Protein AF-A0A1F5ARY3-F1 (afdb_monomer_lite)

Radius of gyration: 13.58 Å; chains: 1; bounding box: 30×29×32 Å

Sequence (76 aa):
MARERMSVLYDRSAGEGGLVLGTSNKTELLIGYGTVYGDMACAVNPMGDLYKTQVRQLAAHLRVPAAIRAKAPTAG

pLDDT: mean 95.0, std 6.16, range [57.47, 98.19]

Secondary structure (DSSP, 8-state):
-HHHHHHHHHHHHHHHT--PBP---HHHHHHT-S-TTTTT--SB-TTTT--HHHHHHHHHHTT--HHHHSSPP---

Structure (mmCIF, N/CA/C/O backbone):
data_AF-A0A1F5ARY3-F1
#
_entry.id   AF-A0A1F5ARY3-F1
#
loop_
_atom_site.group_PDB
_atom_site.id
_atom_site.type_symbol
_atom_site.label_atom_id
_atom_site.label_alt_id
_atom_site.label_comp_id
_atom_site.label_asym_id
_atom_site.label_entity_id
_atom_site.label_seq_id
_atom_site.pdbx_PDB_ins_code
_atom_site.Cartn_x
_atom_site.Cartn_y
_atom_site.Cartn_z
_atom_site.occupancy
_atom_site.B_iso_or_equiv
_atom_site.auth_seq_id
_atom_site.auth_comp_id
_atom_site.auth_asym_id
_atom_site.auth_atom_id
_atom_site.pdbx_PDB_model_num
ATOM 1 N N . MET A 1 1 ? -8.288 13.892 -3.648 1.00 79.06 1 MET A N 1
ATOM 2 C CA . MET A 1 1 ? -9.135 13.148 -2.685 1.00 79.06 1 MET A CA 1
ATOM 3 C C . MET A 1 1 ? -8.436 11.904 -2.103 1.00 79.06 1 MET A C 1
ATOM 5 O O . MET A 1 1 ? -9.083 10.886 -1.916 1.00 79.06 1 MET A O 1
ATOM 9 N N . ALA A 1 2 ? -7.131 11.936 -1.789 1.00 92.44 2 ALA A N 1
ATOM 10 C CA . ALA A 1 2 ? -6.442 10.752 -1.243 1.00 92.44 2 ALA A CA 1
ATOM 11 C C . ALA A 1 2 ? -6.771 10.495 0.242 1.00 92.44 2 ALA A C 1
ATOM 13 O O . ALA A 1 2 ? -7.013 9.358 0.631 1.00 92.44 2 ALA A O 1
ATOM 14 N N . ARG A 1 3 ? -6.848 11.556 1.059 1.00 97.06 3 ARG A N 1
ATOM 15 C CA . ARG A 1 3 ? -7.196 11.461 2.491 1.00 97.06 3 ARG A CA 1
ATOM 16 C C . ARG A 1 3 ? -8.644 11.032 2.725 1.00 97.06 3 ARG A C 1
ATOM 18 O O . ARG A 1 3 ? -8.892 10.189 3.574 1.00 97.06 3 ARG A O 1
ATOM 25 N N . GLU A 1 4 ? -9.572 11.517 1.902 1.00 97.81 4 GLU A N 1
ATOM 26 C CA . GLU A 1 4 ? -10.982 11.099 1.956 1.00 97.81 4 GLU A CA 1
ATOM 27 C C . GLU A 1 4 ? -11.157 9.594 1.714 1.00 97.81 4 GLU A C 1
ATOM 29 O O . GLU A 1 4 ? -11.902 8.938 2.433 1.00 97.81 4 GLU A O 1
ATOM 34 N N . ARG A 1 5 ? -10.413 9.008 0.761 1.00 96.94 5 ARG A N 1
ATOM 35 C CA . ARG A 1 5 ? -10.442 7.550 0.529 1.00 96.94 5 ARG A CA 1
ATOM 36 C C . ARG A 1 5 ? -10.053 6.777 1.784 1.00 96.94 5 ARG A C 1
ATOM 38 O O . ARG A 1 5 ? -10.682 5.772 2.093 1.00 96.94 5 ARG A O 1
ATOM 45 N N . MET A 1 6 ? -9.047 7.258 2.511 1.00 97.25 6 MET A N 1
ATOM 46 C CA . MET A 1 6 ? -8.632 6.616 3.752 1.00 97.25 6 MET A CA 1
ATOM 47 C 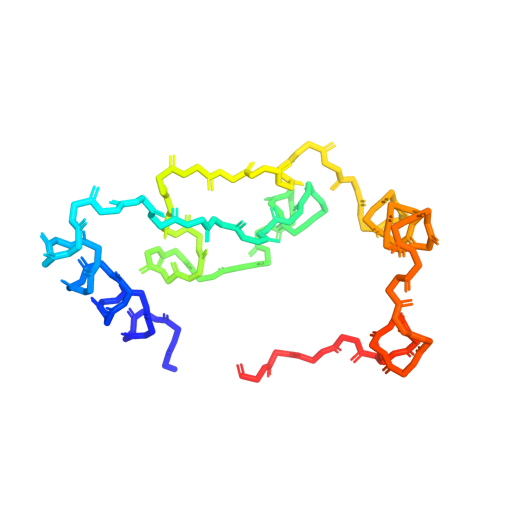C . MET A 1 6 ? -9.607 6.814 4.896 1.00 97.25 6 MET A C 1
ATOM 49 O O . MET A 1 6 ? -9.823 5.866 5.641 1.00 97.25 6 MET A O 1
ATOM 53 N N . SER A 1 7 ? -10.219 7.994 5.008 1.00 97.88 7 SER A N 1
ATOM 54 C CA . SER A 1 7 ? -11.302 8.232 5.967 1.00 97.88 7 SER A CA 1
ATOM 55 C C . SER A 1 7 ? -12.410 7.187 5.791 1.00 97.88 7 SER A C 1
ATOM 57 O O . SER A 1 7 ? -12.769 6.492 6.738 1.00 97.88 7 SER A O 1
ATOM 59 N N . VAL A 1 8 ? -12.849 6.969 4.545 1.00 97.75 8 VAL A N 1
ATOM 60 C CA . VAL A 1 8 ? -13.865 5.959 4.210 1.00 97.75 8 VAL A CA 1
ATOM 61 C C . VAL A 1 8 ? -13.399 4.534 4.528 1.00 97.75 8 VAL A C 1
ATOM 63 O O . VAL A 1 8 ? -14.171 3.748 5.072 1.00 97.75 8 VAL A O 1
ATOM 66 N N . LEU A 1 9 ? -12.153 4.168 4.205 1.00 97.81 9 LEU A N 1
ATOM 67 C CA . LEU A 1 9 ? -11.640 2.826 4.505 1.00 97.81 9 LEU A CA 1
ATOM 68 C C . LEU A 1 9 ? -11.550 2.561 6.012 1.00 97.81 9 LEU A C 1
ATOM 70 O O . LEU A 1 9 ? -11.889 1.463 6.445 1.00 97.81 9 LEU A O 1
ATOM 74 N N . TYR A 1 10 ? -11.129 3.544 6.811 1.00 98.12 10 TYR A N 1
ATOM 75 C CA . TYR A 1 10 ? -11.062 3.396 8.266 1.00 98.12 10 TYR A CA 1
ATOM 76 C C . TYR A 1 10 ? -12.444 3.384 8.928 1.00 98.12 10 TYR A C 1
ATOM 78 O O . TYR A 1 10 ? -12.637 2.620 9.871 1.00 98.12 10 TYR A O 1
ATOM 86 N N . ASP A 1 11 ? -13.414 4.141 8.409 1.00 98.19 11 ASP A N 1
ATOM 87 C CA . ASP A 1 11 ? -14.817 4.049 8.834 1.00 98.19 11 ASP A CA 1
ATOM 88 C C . ASP A 1 11 ? -15.376 2.630 8.617 1.00 98.19 11 ASP A C 1
ATOM 90 O O . ASP A 1 11 ? -15.893 1.997 9.540 1.00 98.19 11 ASP A O 1
ATOM 94 N N . ARG A 1 12 ? -15.150 2.055 7.427 1.00 98.06 12 ARG A N 1
ATOM 95 C CA . ARG A 1 12 ? -15.515 0.658 7.129 1.00 98.06 12 ARG A CA 1
ATOM 96 C C . ARG A 1 12 ? -14.799 -0.340 8.034 1.00 98.06 12 ARG A C 1
ATOM 98 O O . ARG A 1 12 ? -15.433 -1.244 8.572 1.00 98.06 12 ARG A O 1
ATOM 105 N N . SER A 1 13 ? -13.499 -0.142 8.242 1.00 98.12 13 SER A N 1
ATOM 106 C CA . SER A 1 13 ? -12.666 -0.974 9.115 1.00 98.12 13 SER A CA 1
ATOM 107 C C . SER A 1 13 ? -13.224 -1.047 10.536 1.00 98.12 13 SER A C 1
ATOM 109 O O . SER A 1 13 ? -13.215 -2.121 11.131 1.00 98.12 13 SER A O 1
ATOM 111 N N . ALA A 1 14 ? -13.730 0.071 11.068 1.00 97.62 14 ALA A N 1
ATOM 112 C CA . ALA A 1 14 ? -14.325 0.125 12.400 1.00 97.62 14 ALA A CA 1
ATOM 113 C C . ALA A 1 14 ? -15.612 -0.709 12.492 1.00 97.62 14 ALA A C 1
ATOM 115 O O . ALA A 1 14 ? -15.788 -1.448 13.458 1.00 97.62 14 ALA A O 1
ATOM 116 N N . GLY A 1 15 ? -16.482 -0.635 11.479 1.00 97.81 15 GLY A N 1
ATOM 117 C CA . GLY A 1 15 ? -17.710 -1.435 11.425 1.00 97.81 15 GLY A CA 1
ATOM 118 C C . GLY A 1 15 ? -17.464 -2.935 11.226 1.00 97.81 15 GLY A C 1
ATOM 119 O O . GLY A 1 15 ? -18.197 -3.757 11.767 1.00 97.81 15 GLY A O 1
ATOM 120 N N . GLU A 1 16 ? -16.424 -3.297 10.473 1.00 97.69 16 GLU A N 1
ATOM 121 C CA . GLU A 1 16 ? -16.084 -4.693 10.160 1.00 97.69 16 GLU A CA 1
ATOM 122 C C . GLU A 1 16 ? -15.133 -5.336 11.185 1.00 97.69 16 GLU A C 1
ATOM 124 O O . GLU A 1 16 ? -14.894 -6.541 11.128 1.00 97.69 16 GLU A O 1
ATOM 129 N N . GLY A 1 17 ? 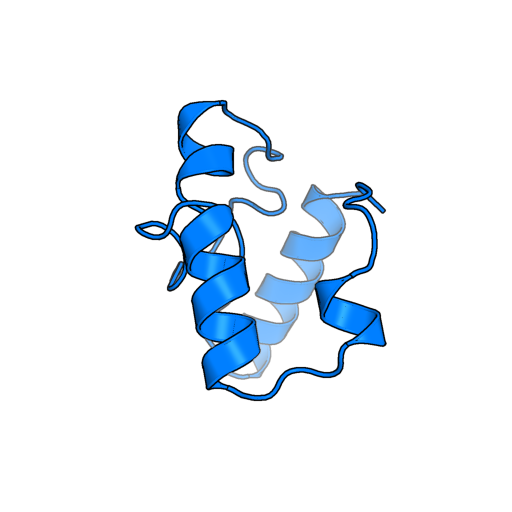-14.554 -4.553 12.104 1.00 97.50 17 GLY A N 1
ATOM 130 C CA . GLY A 1 17 ? -13.439 -5.008 12.944 1.00 97.50 17 GLY A CA 1
ATOM 131 C C . GLY A 1 17 ? -12.202 -5.409 12.124 1.00 97.50 17 GLY A C 1
ATOM 132 O O . GLY A 1 17 ? -11.399 -6.231 12.565 1.00 97.50 17 GLY A O 1
ATOM 133 N N . GLY A 1 18 ? -12.081 -4.874 10.906 1.00 96.88 18 GLY A N 1
ATOM 134 C CA . GLY A 1 18 ? -11.036 -5.204 9.942 1.00 96.88 18 GLY A CA 1
ATOM 135 C C . GLY A 1 18 ? -9.755 -4.394 10.138 1.00 96.88 18 GLY A C 1
ATOM 136 O O . GLY A 1 18 ? -9.681 -3.499 10.980 1.00 96.88 18 GLY A O 1
ATOM 137 N N . LEU A 1 19 ? -8.744 -4.691 9.317 1.00 97.88 19 LEU A N 1
ATOM 138 C CA . LEU A 1 19 ? -7.504 -3.919 9.221 1.00 97.88 19 LEU A CA 1
ATOM 139 C C . LEU A 1 19 ? -7.351 -3.352 7.811 1.00 97.88 19 LEU A C 1
ATOM 141 O O . LEU A 1 19 ? -7.458 -4.081 6.823 1.00 97.88 19 LEU A O 1
ATOM 145 N N . VAL A 1 20 ? -7.032 -2.062 7.716 1.00 98.00 20 VAL A N 1
ATOM 146 C CA . VAL A 1 20 ? -6.788 -1.415 6.425 1.00 98.00 20 VAL A CA 1
ATOM 147 C C . VAL A 1 20 ? -5.399 -1.780 5.900 1.00 98.00 20 VAL A C 1
ATOM 149 O O . VAL A 1 20 ? -4.388 -1.530 6.565 1.00 98.00 20 VAL A O 1
ATOM 152 N N . LEU A 1 21 ? -5.351 -2.349 4.693 1.00 98.00 21 LEU A N 1
ATOM 153 C CA . LEU A 1 21 ? -4.109 -2.730 4.024 1.00 98.00 21 LEU A CA 1
ATOM 154 C C . LEU A 1 21 ? -3.544 -1.591 3.169 1.00 98.00 21 LEU A C 1
ATOM 156 O O . LEU A 1 21 ? -4.261 -0.956 2.396 1.00 98.00 21 LEU A O 1
ATOM 160 N N . GLY A 1 22 ? -2.236 -1.378 3.282 1.00 96.75 22 GLY A N 1
ATOM 161 C CA . GLY A 1 22 ? -1.469 -0.471 2.436 1.00 96.75 22 GLY A CA 1
ATOM 162 C C . GLY A 1 22 ? -1.045 -1.122 1.123 1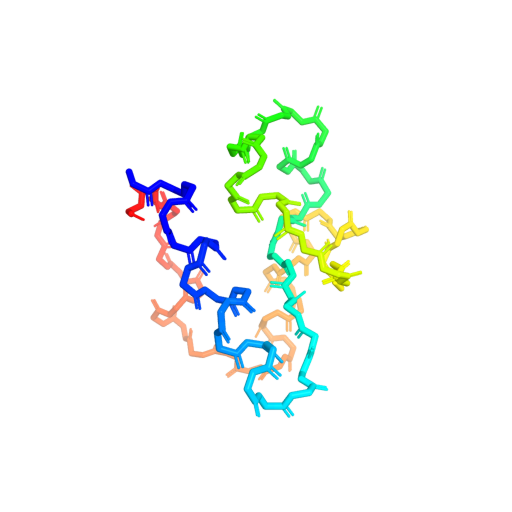.00 96.75 22 GLY A C 1
ATOM 163 O O . GLY A 1 22 ? -0.914 -2.343 1.023 1.00 96.75 22 GLY A O 1
ATOM 164 N N . THR A 1 23 ? -0.803 -0.294 0.108 1.00 96.06 23 THR A N 1
ATOM 165 C CA . THR A 1 23 ? -0.334 -0.757 -1.213 1.00 96.06 23 THR A CA 1
ATOM 166 C C . THR A 1 23 ? 0.993 -0.138 -1.645 1.00 96.06 23 THR A C 1
ATOM 168 O O . THR A 1 23 ? 1.536 -0.529 -2.682 1.00 96.06 23 THR A O 1
ATOM 171 N N . SER A 1 24 ? 1.541 0.784 -0.845 1.00 95.94 24 SER A N 1
ATOM 172 C CA . SER A 1 24 ? 2.811 1.444 -1.129 1.00 95.94 24 SER A CA 1
ATOM 173 C C . SER A 1 24 ? 3.944 0.425 -1.140 1.00 95.94 24 SER A C 1
ATOM 175 O O . SER A 1 24 ? 4.197 -0.254 -0.146 1.00 95.94 24 SER A O 1
ATOM 177 N N . ASN A 1 25 ? 4.645 0.325 -2.261 1.00 97.00 25 ASN A N 1
ATOM 178 C CA . ASN A 1 25 ? 5.822 -0.537 -2.362 1.00 97.00 25 ASN A CA 1
ATOM 179 C C . ASN A 1 25 ? 7.099 0.202 -1.934 1.00 97.00 25 ASN A C 1
ATOM 181 O O . ASN A 1 25 ? 7.110 1.428 -1.814 1.00 97.00 25 ASN A O 1
ATOM 185 N N . LYS A 1 26 ? 8.199 -0.531 -1.737 1.00 97.69 26 LYS A N 1
ATOM 186 C CA . LYS A 1 26 ? 9.474 0.017 -1.244 1.00 97.69 26 LYS A CA 1
ATOM 187 C C . LYS A 1 26 ? 9.970 1.208 -2.057 1.00 97.69 26 LYS A C 1
ATOM 189 O O . LYS A 1 26 ? 10.462 2.177 -1.493 1.00 97.69 26 LYS A O 1
ATOM 194 N N . THR A 1 27 ? 9.824 1.154 -3.383 1.00 96.62 27 THR A N 1
ATOM 195 C CA . THR A 1 27 ? 10.227 2.257 -4.265 1.00 96.62 27 THR A CA 1
ATOM 196 C C . THR A 1 27 ? 9.428 3.527 -3.969 1.00 96.62 27 THR A C 1
ATOM 198 O O . THR A 1 27 ? 10.027 4.589 -3.864 1.00 96.62 27 THR A O 1
ATOM 201 N N . GLU A 1 28 ? 8.106 3.420 -3.806 1.00 96.25 28 GLU A N 1
ATOM 202 C CA . GLU A 1 28 ? 7.215 4.552 -3.505 1.00 96.25 28 GLU A CA 1
ATOM 203 C C . GLU A 1 28 ? 7.510 5.147 -2.122 1.00 96.25 28 GLU A C 1
ATOM 205 O O . GLU A 1 28 ? 7.604 6.366 -1.994 1.00 96.25 28 GLU A O 1
ATOM 210 N N . LEU A 1 29 ? 7.750 4.296 -1.118 1.00 96.25 29 LEU A N 1
ATOM 211 C CA . LEU A 1 29 ? 8.115 4.727 0.234 1.00 96.25 29 LEU A CA 1
ATOM 212 C C . LEU A 1 29 ? 9.451 5.483 0.261 1.00 96.25 29 LEU A C 1
ATOM 214 O O . LEU A 1 29 ? 9.543 6.539 0.881 1.00 96.25 29 LEU A O 1
ATOM 218 N N . LEU A 1 30 ? 10.474 4.981 -0.440 1.00 97.06 30 LEU A N 1
ATOM 219 C CA . LEU A 1 30 ? 11.811 5.590 -0.456 1.00 97.06 30 LEU A CA 1
ATOM 220 C C . LEU A 1 30 ? 11.852 6.967 -1.126 1.00 97.06 30 LEU A C 1
ATOM 222 O O . LEU A 1 30 ? 12.673 7.798 -0.750 1.00 97.06 30 LEU A O 1
ATOM 226 N N . ILE A 1 31 ? 10.990 7.209 -2.114 1.00 96.31 31 ILE A N 1
ATOM 227 C CA . ILE A 1 31 ? 10.942 8.487 -2.841 1.00 96.31 31 ILE A CA 1
ATOM 228 C C . ILE A 1 31 ? 9.834 9.420 -2.333 1.00 96.31 31 ILE A C 1
ATOM 230 O O . ILE A 1 31 ? 9.656 10.506 -2.879 1.00 96.31 31 ILE A O 1
ATOM 234 N N . GLY A 1 32 ? 9.063 8.995 -1.327 1.00 94.81 32 GLY A N 1
ATOM 235 C CA . GLY A 1 32 ? 7.935 9.761 -0.800 1.00 94.81 32 GLY A CA 1
ATOM 236 C C . GLY A 1 32 ? 6.769 9.910 -1.785 1.00 94.81 32 GLY A C 1
ATOM 237 O O . GLY A 1 32 ? 6.052 10.908 -1.738 1.00 94.81 32 GLY A O 1
ATOM 238 N N . TYR A 1 33 ? 6.567 8.948 -2.691 1.00 94.44 33 TYR A N 1
ATOM 239 C CA . TYR A 1 33 ? 5.448 8.960 -3.636 1.00 94.44 33 TYR A CA 1
ATOM 240 C C . TYR A 1 33 ? 4.177 8.419 -2.972 1.00 94.44 33 TYR A C 1
ATOM 242 O O . TYR A 1 33 ? 3.803 7.262 -3.151 1.00 94.44 33 TYR A O 1
ATOM 250 N N . GLY A 1 34 ? 3.527 9.270 -2.184 1.00 93.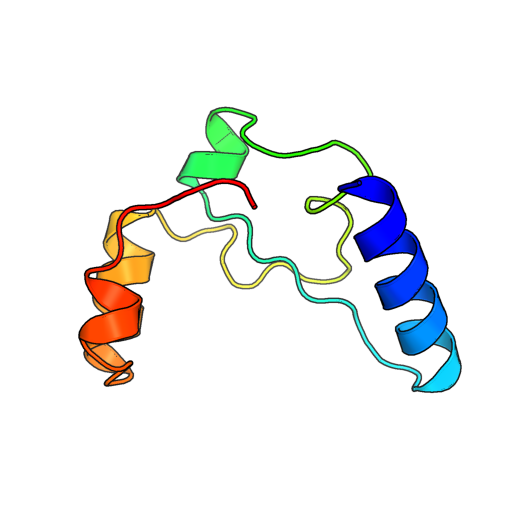62 34 GLY A N 1
ATOM 251 C CA . GLY A 1 34 ? 2.273 8.968 -1.503 1.00 93.62 34 GLY A CA 1
ATOM 252 C C . GLY A 1 34 ? 1.762 10.172 -0.722 1.00 93.62 34 GLY A C 1
ATOM 253 O O . GLY A 1 34 ? 2.501 11.117 -0.438 1.00 93.62 34 GLY A O 1
ATOM 254 N N . THR A 1 35 ? 0.480 10.171 -0.365 1.00 96.25 35 THR A N 1
ATOM 255 C CA . THR A 1 35 ? -0.095 11.246 0.451 1.00 96.25 35 THR A CA 1
ATOM 256 C C . THR A 1 35 ? 0.001 10.886 1.928 1.00 96.25 35 THR A C 1
ATOM 258 O O . THR A 1 35 ? -0.576 9.894 2.371 1.00 96.25 35 THR A O 1
ATOM 261 N N . VAL A 1 36 ? 0.672 11.722 2.729 1.00 95.88 36 VAL A N 1
ATOM 262 C CA . VAL A 1 36 ? 0.708 11.558 4.194 1.00 95.88 36 VAL A CA 1
ATOM 263 C C . VAL A 1 36 ? -0.712 11.658 4.752 1.00 95.88 36 VAL A C 1
ATOM 265 O O . VAL A 1 36 ? -1.455 12.591 4.414 1.00 95.88 36 VAL A O 1
ATOM 268 N N . TYR A 1 37 ? -1.084 10.675 5.574 1.00 95.69 37 TYR A N 1
ATOM 269 C CA . TYR A 1 37 ? -2.446 10.446 6.080 1.00 95.69 37 TYR A CA 1
ATOM 270 C C . TYR A 1 37 ? -3.508 10.189 4.991 1.00 95.69 37 TYR A C 1
ATOM 272 O O . TYR A 1 37 ? -4.700 10.143 5.276 1.00 95.69 37 TYR A O 1
ATOM 280 N N . GLY A 1 38 ? -3.085 10.059 3.732 1.00 96.25 38 GLY A N 1
ATOM 281 C CA . GLY A 1 38 ? -3.858 9.473 2.643 1.00 96.25 38 GLY A CA 1
ATOM 282 C C . GLY A 1 38 ? -3.435 8.026 2.473 1.00 96.25 38 GLY A C 1
ATOM 283 O O . GLY A 1 38 ? -3.267 7.340 3.465 1.00 96.25 38 GLY A O 1
ATOM 284 N N . ASP A 1 39 ? -3.200 7.577 1.248 1.00 94.94 39 ASP A N 1
ATOM 285 C CA . ASP A 1 39 ? -2.847 6.195 0.890 1.00 94.94 39 ASP A CA 1
ATOM 286 C C . ASP A 1 39 ? -1.728 5.535 1.730 1.00 94.94 39 ASP A C 1
ATOM 288 O O . ASP A 1 39 ? -1.676 4.310 1.811 1.00 94.94 39 ASP A O 1
ATOM 292 N N . MET A 1 40 ? -0.872 6.320 2.395 1.00 95.19 40 MET A N 1
ATOM 293 C CA . MET A 1 40 ? 0.144 5.809 3.324 1.00 95.19 40 MET A CA 1
ATOM 294 C C . MET A 1 40 ? -0.377 5.466 4.734 1.00 95.19 40 MET A C 1
ATOM 296 O O . MET A 1 40 ? 0.309 4.771 5.481 1.00 95.19 40 MET A O 1
ATOM 300 N N . ALA A 1 41 ? -1.559 5.941 5.134 1.00 96.62 41 ALA A N 1
ATOM 301 C CA . ALA A 1 41 ? -2.193 5.563 6.394 1.00 96.62 41 ALA A CA 1
ATOM 302 C C . ALA A 1 41 ? -2.774 4.155 6.263 1.00 96.62 41 ALA A C 1
ATOM 304 O O . ALA A 1 41 ? -3.813 3.963 5.647 1.00 96.62 41 ALA A O 1
ATOM 305 N N . CYS A 1 42 ? -2.108 3.157 6.827 1.00 97.00 42 CYS A N 1
ATOM 306 C CA . CYS A 1 42 ? -2.601 1.785 6.841 1.00 97.00 42 CYS A CA 1
ATOM 307 C C . CYS A 1 42 ? -2.172 1.083 8.129 1.00 97.00 42 CYS A C 1
ATOM 309 O O . CYS A 1 42 ? -1.215 1.496 8.782 1.00 97.00 42 CYS A O 1
ATOM 311 N N . ALA A 1 43 ? -2.885 0.019 8.498 1.00 97.56 43 ALA A N 1
ATOM 312 C CA . ALA A 1 43 ? -2.530 -0.802 9.651 1.00 97.56 43 ALA A CA 1
ATOM 313 C C . ALA A 1 43 ? -1.404 -1.788 9.311 1.00 97.56 43 ALA A C 1
ATOM 315 O O . ALA A 1 43 ? -0.501 -2.005 10.115 1.00 97.56 43 ALA A O 1
ATOM 316 N N . VAL A 1 44 ? -1.449 -2.376 8.111 1.00 97.38 44 VAL A N 1
ATOM 317 C CA . VAL A 1 44 ? -0.442 -3.328 7.625 1.00 97.38 44 VAL A CA 1
ATOM 318 C C . VAL A 1 44 ? -0.126 -3.028 6.167 1.00 97.38 44 VAL A C 1
ATOM 320 O O . VAL A 1 44 ? -1.034 -2.926 5.345 1.00 97.38 44 VAL A O 1
ATOM 323 N N . ASN A 1 45 ? 1.159 -2.939 5.822 1.00 97.31 45 ASN A N 1
ATOM 324 C CA . ASN A 1 45 ? 1.604 -2.781 4.439 1.00 97.31 45 ASN A CA 1
ATOM 325 C C . ASN A 1 45 ? 2.416 -4.006 3.977 1.00 97.31 45 ASN A C 1
ATOM 327 O O . ASN A 1 45 ? 3.636 -4.029 4.148 1.00 97.31 45 ASN A O 1
ATOM 331 N N . PRO A 1 46 ? 1.775 -5.016 3.362 1.00 96.62 46 PRO A N 1
ATOM 332 C CA . PRO A 1 46 ? 2.460 -6.237 2.933 1.00 96.62 46 PRO A CA 1
ATOM 333 C C . PRO A 1 46 ? 3.444 -6.008 1.774 1.00 96.62 46 PRO A C 1
ATOM 335 O O . PRO A 1 46 ? 4.287 -6.859 1.503 1.00 96.62 46 PRO A O 1
ATOM 338 N N . MET A 1 47 ? 3.346 -4.871 1.079 1.00 96.44 47 MET A N 1
ATOM 339 C CA . MET A 1 47 ? 4.166 -4.555 -0.094 1.00 96.44 47 MET A CA 1
ATOM 340 C C . MET A 1 47 ? 5.396 -3.704 0.244 1.00 96.44 47 MET A C 1
ATOM 342 O O . MET A 1 47 ? 6.231 -3.478 -0.635 1.00 96.44 47 MET A O 1
ATOM 346 N N . GLY A 1 48 ? 5.519 -3.242 1.494 1.00 96.44 48 GLY A N 1
ATOM 347 C CA . GLY A 1 48 ? 6.493 -2.228 1.906 1.00 96.44 48 GLY A CA 1
ATOM 348 C C . GLY A 1 48 ? 7.957 -2.603 1.660 1.00 96.44 48 GLY A C 1
ATOM 349 O O . GLY A 1 48 ? 8.773 -1.719 1.416 1.00 96.44 48 GLY A O 1
ATOM 350 N N . ASP A 1 49 ? 8.278 -3.900 1.633 1.00 97.38 49 ASP A N 1
ATOM 351 C CA . ASP A 1 49 ? 9.640 -4.396 1.397 1.00 97.38 49 ASP A CA 1
ATOM 352 C C . ASP A 1 49 ? 9.943 -4.796 -0.052 1.00 97.38 49 ASP A C 1
ATOM 354 O O . ASP A 1 49 ? 11.087 -5.116 -0.384 1.00 97.38 49 ASP A O 1
ATOM 358 N N . LEU A 1 50 ? 8.955 -4.736 -0.945 1.00 98.19 50 LEU A N 1
ATOM 359 C CA . LEU A 1 50 ? 9.126 -5.108 -2.346 1.00 98.19 50 LEU A CA 1
ATOM 360 C C . LEU A 1 50 ? 9.417 -3.879 -3.204 1.00 98.19 50 LEU A C 1
ATOM 362 O O . LEU A 1 50 ? 8.665 -2.910 -3.193 1.00 98.19 50 LEU A O 1
ATOM 366 N N . TYR A 1 51 ? 10.464 -3.923 -4.024 1.00 97.62 51 TYR A N 1
ATOM 367 C CA . TYR A 1 51 ? 10.648 -2.941 -5.095 1.00 97.62 51 TYR A CA 1
ATOM 368 C C . TYR A 1 51 ? 9.585 -3.108 -6.185 1.00 97.62 51 TYR A C 1
ATOM 370 O O . TYR A 1 51 ? 9.061 -4.203 -6.399 1.00 97.62 51 TYR A O 1
ATOM 378 N N . LYS A 1 52 ? 9.309 -2.047 -6.959 1.00 94.50 52 LYS A N 1
ATOM 379 C CA . LYS A 1 52 ? 8.294 -2.088 -8.032 1.00 94.50 52 LYS A CA 1
ATOM 380 C C . LYS A 1 52 ? 8.497 -3.241 -9.025 1.00 94.50 52 LYS A C 1
ATOM 382 O O . LYS A 1 52 ? 7.531 -3.817 -9.526 1.00 94.50 52 LYS A O 1
ATOM 387 N N . THR A 1 53 ? 9.748 -3.597 -9.304 1.00 95.69 53 THR A N 1
ATOM 388 C CA . THR A 1 53 ? 10.113 -4.742 -10.149 1.00 95.69 53 THR A CA 1
ATOM 389 C C . THR A 1 53 ? 9.702 -6.075 -9.522 1.00 95.69 53 THR A C 1
ATOM 391 O O . THR A 1 53 ? 9.106 -6.903 -10.209 1.00 95.69 53 THR A O 1
ATOM 394 N N . GLN A 1 54 ? 9.924 -6.256 -8.219 1.00 97.62 54 GLN A N 1
ATOM 395 C CA . GLN A 1 54 ? 9.515 -7.447 -7.469 1.00 97.62 54 GLN A CA 1
ATOM 396 C C . GLN A 1 54 ? 7.992 -7.557 -7.364 1.00 97.62 54 GLN A C 1
ATOM 398 O O . GLN A 1 54 ? 7.451 -8.647 -7.516 1.00 97.62 54 GLN A O 1
ATOM 403 N N . VAL A 1 55 ? 7.276 -6.436 -7.222 1.00 96.75 55 VAL A N 1
ATOM 404 C CA . VAL A 1 55 ? 5.802 -6.426 -7.291 1.00 96.75 55 VAL A CA 1
ATOM 405 C C . VAL A 1 55 ? 5.304 -6.982 -8.628 1.00 96.75 55 VAL A C 1
ATOM 407 O O . VAL A 1 55 ? 4.388 -7.801 -8.662 1.00 96.75 55 VAL A O 1
ATOM 410 N N . ARG A 1 56 ? 5.928 -6.588 -9.747 1.00 95.12 56 ARG A N 1
ATOM 411 C CA . ARG A 1 56 ? 5.577 -7.108 -11.081 1.00 95.12 56 ARG A CA 1
ATOM 412 C C . ARG A 1 56 ? 5.896 -8.597 -11.232 1.00 95.12 56 ARG A C 1
ATOM 414 O O . ARG A 1 56 ? 5.114 -9.313 -11.857 1.00 95.12 56 ARG A O 1
ATOM 421 N N . GLN A 1 57 ? 7.015 -9.057 -10.671 1.00 96.88 57 GLN A N 1
ATOM 422 C CA . GLN A 1 57 ? 7.385 -10.477 -10.650 1.00 96.88 57 GLN A CA 1
ATOM 423 C C . GLN A 1 57 ? 6.381 -11.299 -9.834 1.00 96.88 57 GLN A C 1
ATOM 425 O O . GLN A 1 57 ? 5.883 -12.310 -10.325 1.00 96.88 57 GLN A O 1
ATOM 430 N N . LEU A 1 58 ? 6.013 -10.825 -8.641 1.00 97.19 58 LEU A N 1
ATOM 431 C CA . LEU A 1 58 ? 5.008 -11.460 -7.792 1.00 97.19 58 LEU A CA 1
ATOM 432 C C . LEU A 1 58 ? 3.643 -11.517 -8.489 1.00 97.19 58 LEU A C 1
ATOM 434 O O . LEU A 1 58 ? 3.014 -12.569 -8.524 1.00 97.19 58 LEU A O 1
ATOM 438 N N . ALA A 1 59 ? 3.215 -10.426 -9.129 1.00 97.19 59 ALA A N 1
ATOM 439 C CA . ALA A 1 59 ? 1.975 -10.404 -9.901 1.00 97.19 59 ALA A CA 1
ATOM 440 C C . ALA A 1 59 ? 1.990 -11.418 -11.062 1.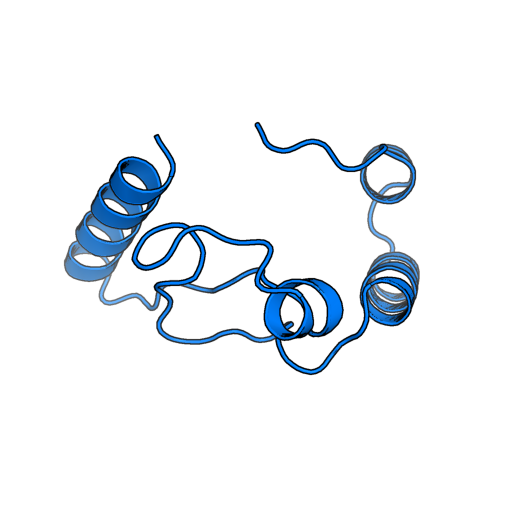00 97.19 59 ALA A C 1
ATOM 442 O O . ALA A 1 59 ? 0.969 -12.038 -11.357 1.00 97.19 59 ALA A O 1
ATOM 443 N N . ALA A 1 60 ? 3.137 -11.615 -11.720 1.00 97.25 60 ALA A N 1
ATOM 444 C CA . ALA A 1 60 ? 3.286 -12.646 -12.744 1.00 97.25 60 ALA A CA 1
ATOM 445 C C . ALA A 1 60 ? 3.207 -14.061 -12.149 1.00 97.25 60 ALA A C 1
ATOM 447 O O . ALA A 1 60 ? 2.501 -14.905 -12.698 1.00 97.25 60 ALA A O 1
ATOM 448 N N . HIS A 1 61 ? 3.875 -14.300 -11.017 1.00 97.75 61 HIS A N 1
ATOM 449 C CA . HIS A 1 61 ? 3.844 -15.575 -10.297 1.00 97.75 61 HIS A CA 1
ATOM 450 C C . HIS A 1 61 ? 2.423 -15.951 -9.847 1.00 97.75 61 HIS A C 1
ATOM 452 O O . HIS A 1 61 ? 1.983 -17.078 -10.065 1.00 97.75 61 HIS A O 1
ATOM 458 N N . LEU A 1 62 ? 1.669 -14.979 -9.326 1.00 97.88 62 LEU A N 1
ATOM 459 C CA . LEU A 1 62 ? 0.263 -15.121 -8.929 1.00 97.88 62 LEU A CA 1
ATOM 460 C C . LEU A 1 62 ? -0.716 -15.139 -10.116 1.00 97.88 62 LEU A C 1
ATOM 462 O O . LEU A 1 62 ? -1.926 -15.182 -9.912 1.00 97.88 62 LEU A O 1
ATOM 466 N N . ARG A 1 63 ? -0.213 -15.104 -11.359 1.00 97.88 63 ARG A N 1
ATOM 467 C CA . ARG A 1 63 ? -1.014 -15.135 -12.594 1.00 97.88 63 ARG A CA 1
ATOM 468 C C . ARG A 1 63 ? -2.041 -13.998 -12.686 1.00 97.88 63 ARG A C 1
ATOM 470 O O . ARG A 1 63 ? -3.108 -14.169 -13.270 1.00 97.88 63 ARG A O 1
ATOM 477 N N . VAL A 1 64 ? -1.703 -12.816 -12.163 1.00 97.62 64 VAL A N 1
ATOM 478 C CA . VAL A 1 64 ? -2.515 -11.605 -12.351 1.00 97.62 64 VAL A CA 1
ATOM 479 C C . VAL A 1 64 ? -2.673 -11.341 -13.859 1.00 97.62 64 VAL A C 1
ATOM 481 O O . VAL A 1 64 ? -1.679 -11.437 -14.593 1.00 97.62 64 VAL A O 1
ATOM 484 N N . PRO A 1 65 ? -3.881 -10.998 -14.348 1.00 97.75 65 PRO A N 1
ATOM 485 C CA . PRO A 1 65 ? -4.128 -10.740 -15.763 1.00 97.75 65 PRO A CA 1
ATOM 486 C C . PRO A 1 65 ? -3.152 -9.738 -16.392 1.00 97.75 65 PRO A C 1
ATOM 488 O O . PRO A 1 65 ? -2.807 -8.711 -15.800 1.00 97.75 65 PRO A O 1
ATOM 491 N N . ALA A 1 66 ? -2.747 -10.006 -17.637 1.00 94.56 66 ALA A N 1
ATOM 492 C CA . ALA A 1 66 ? -1.817 -9.150 -18.376 1.00 94.56 66 ALA A CA 1
ATOM 493 C C . ALA A 1 66 ? -2.334 -7.709 -18.519 1.00 94.56 66 ALA A C 1
ATOM 495 O O . ALA A 1 66 ? -1.553 -6.772 -18.377 1.00 94.56 66 ALA A O 1
ATOM 496 N N . ALA A 1 67 ? -3.648 -7.531 -18.694 1.00 95.12 67 ALA A N 1
ATOM 497 C CA . ALA A 1 67 ? -4.293 -6.219 -18.762 1.00 95.12 67 ALA A CA 1
ATOM 498 C C . ALA A 1 67 ? -4.067 -5.358 -17.503 1.00 95.12 67 ALA A C 1
ATOM 500 O O . ALA A 1 67 ? -4.010 -4.136 -17.599 1.00 95.12 67 ALA A O 1
ATOM 501 N N . ILE A 1 68 ? -3.894 -5.981 -16.331 1.00 94.19 68 ILE A N 1
ATOM 502 C CA . ILE A 1 68 ? -3.592 -5.286 -15.070 1.00 94.19 68 ILE A CA 1
ATOM 503 C C . ILE A 1 68 ? -2.084 -5.037 -14.954 1.00 94.19 68 ILE A C 1
ATOM 505 O O . ILE A 1 68 ? -1.657 -3.932 -14.634 1.00 94.19 68 ILE A O 1
ATOM 509 N N . ARG A 1 69 ? -1.261 -6.051 -15.250 1.00 92.25 69 ARG A N 1
ATOM 510 C CA . ARG A 1 69 ? 0.206 -5.983 -15.108 1.00 92.25 69 ARG A CA 1
ATOM 511 C C . ARG A 1 69 ? 0.887 -5.029 -16.091 1.00 92.25 69 ARG A C 1
ATOM 513 O O . ARG A 1 69 ? 1.898 -4.428 -15.737 1.00 92.25 69 ARG A O 1
ATOM 520 N N . ALA A 1 70 ? 0.382 -4.951 -17.322 1.00 90.00 70 ALA A N 1
ATOM 521 C CA . ALA A 1 70 ? 0.961 -4.157 -18.406 1.00 90.00 70 ALA A CA 1
ATOM 522 C C . ALA A 1 70 ? 0.460 -2.706 -18.423 1.00 90.00 70 ALA A C 1
ATOM 524 O O . ALA A 1 70 ? 1.012 -1.878 -19.146 1.00 90.00 70 ALA A O 1
ATOM 525 N N . LYS A 1 71 ? -0.570 -2.383 -17.632 1.00 92.50 71 LYS A N 1
ATOM 526 C CA . LYS A 1 71 ? -1.104 -1.025 -17.545 1.00 92.50 71 LYS A CA 1
ATOM 527 C C . LYS A 1 71 ? -0.035 -0.073 -16.997 1.00 92.50 71 LYS A C 1
ATOM 529 O O . LYS A 1 71 ? 0.580 -0.339 -15.962 1.00 92.50 71 LYS A O 1
ATOM 534 N N . ALA A 1 72 ? 0.164 1.053 -17.683 1.00 89.44 72 A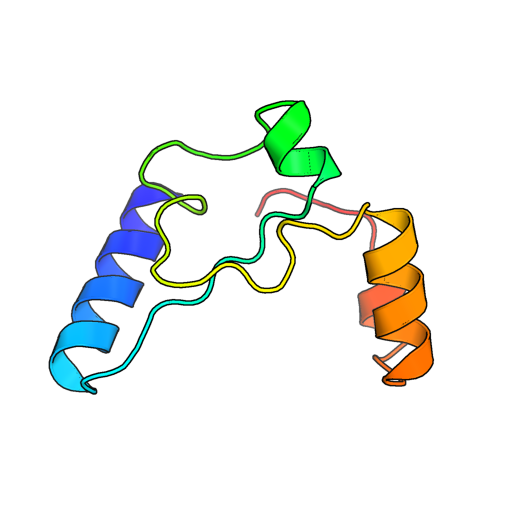LA A N 1
ATOM 535 C CA . ALA A 1 72 ? 1.048 2.111 -17.208 1.00 89.44 72 ALA A CA 1
ATOM 536 C C . ALA A 1 72 ? 0.530 2.683 -15.869 1.00 89.44 72 ALA A C 1
ATOM 538 O O . ALA A 1 72 ? -0.679 2.893 -15.733 1.00 89.44 72 ALA A O 1
ATOM 539 N N . PRO A 1 73 ? 1.404 2.931 -14.873 1.00 83.88 73 PRO A N 1
ATOM 540 C CA . PRO A 1 73 ? 0.987 3.517 -13.604 1.00 83.88 73 PRO A CA 1
ATOM 541 C C . PRO A 1 73 ? 0.415 4.922 -13.802 1.00 83.88 73 PRO A C 1
ATOM 543 O O . PRO A 1 73 ? 1.018 5.751 -14.477 1.00 83.88 73 PRO A O 1
ATOM 546 N N . THR A 1 74 ? -0.720 5.198 -13.166 1.00 83.62 74 THR A N 1
ATOM 547 C CA . THR A 1 74 ? -1.349 6.523 -13.132 1.00 83.62 74 THR A CA 1
ATOM 548 C C . THR A 1 74 ? -1.900 6.765 -11.732 1.00 83.62 74 THR A C 1
ATOM 550 O O . THR A 1 74 ? -2.567 5.880 -11.193 1.00 83.62 74 THR A O 1
ATOM 553 N N . ALA A 1 75 ? -1.666 7.944 -11.156 1.00 70.62 75 ALA A N 1
ATOM 554 C CA . ALA A 1 75 ? -2.361 8.366 -9.943 1.00 70.62 75 ALA A CA 1
ATOM 555 C C . ALA A 1 75 ? -3.783 8.811 -10.325 1.00 70.62 75 ALA A C 1
ATOM 557 O O . ALA A 1 75 ? -3.950 9.838 -10.978 1.00 70.62 75 ALA A O 1
ATOM 558 N N . GLY A 1 76 ? -4.779 7.988 -9.986 1.00 57.47 76 GLY A N 1
ATOM 559 C CA . GLY A 1 76 ? -6.211 8.256 -10.172 1.00 57.47 76 GLY A CA 1
ATOM 560 C C . GLY A 1 76 ? -6.905 8.464 -8.837 1.00 57.47 76 GLY A C 1
ATOM 561 O O . GLY A 1 76 ? -6.664 7.678 -7.894 1.00 57.47 76 GLY A O 1
#

Foldseek 3Di:
DQLVVLVVVVVVCVVVVHWFEAADACVCVVVVVGDVNGSPDTPYYPRHDPDPVRVLVVCVVVVPDPVVSVDDDDDD